Protein AF-A0A7L4PFB4-F1 (afdb_monomer)

Mean predicted aligned error: 5.4 Å

Secondary structure (DSSP, 8-state):
-EEEEE-TTS-EEEEETT-SEEE-TTS-EEEGGGSPEEEEESSHHHHHHHHHHHHHHHH----PPP--S--

Sequence (71 aa):
MYLLIRCKCGRFLYAKKNQKTRSCPCGKKVNVNKMQIYARVTTEQEAGEAVRILQEKEWGKPGFRKYDING

Radius of gyration: 14.57 Å; Cα contacts (8 Å, |Δi|>4): 95; chains: 1; bounding box: 22×23×48 Å

Solvent-accessible surface area (backbone atoms only — not comparable to full-atom values): 4429 Å² total; per-residue (Å²): 83,27,34,30,35,62,44,97,86,70,48,62,43,66,40,51,73,89,45,63,64,44,80,41,97,87,75,49,75,41,52,49,87,79,44,68,71,80,46,75,38,63,46,69,67,54,34,54,49,53,35,50,54,53,44,32,71,76,72,44,75,88,70,85,79,74,83,73,90,85,121

Foldseek 3Di:
DWFWFADPVGAIDIDDPPDQWDADPVRDIDGPVPTDTPDDDDDPVVRVVVSQVVCCVVPNDDDDDDPDPPD

Structure (mmCIF, N/CA/C/O backbone):
data_AF-A0A7L4PFB4-F1
#
_entry.id   AF-A0A7L4PFB4-F1
#
loop_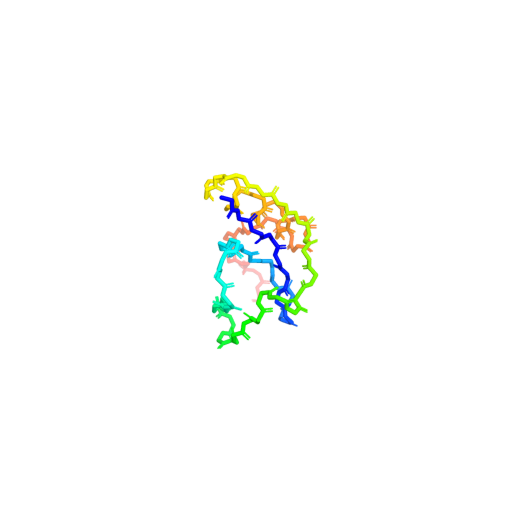
_atom_site.group_PDB
_atom_site.id
_atom_site.type_symbol
_atom_site.label_atom_id
_atom_site.label_alt_id
_atom_site.label_comp_id
_atom_site.label_asym_id
_atom_site.label_entity_id
_atom_site.label_seq_id
_atom_site.pdbx_PDB_ins_code
_atom_site.Cartn_x
_atom_site.Cartn_y
_atom_site.Cartn_z
_atom_site.occupancy
_atom_site.B_iso_or_equiv
_atom_site.auth_seq_id
_atom_site.auth_comp_id
_atom_site.auth_asym_id
_atom_site.auth_atom_id
_atom_site.pdbx_PDB_model_num
ATOM 1 N N . MET A 1 1 ? -4.228 8.167 8.723 1.00 93.25 1 MET A N 1
ATOM 2 C CA . MET A 1 1 ? -3.229 7.084 8.597 1.00 93.25 1 MET A CA 1
ATOM 3 C C . MET A 1 1 ? -3.669 6.068 7.554 1.00 93.25 1 MET A C 1
ATOM 5 O O . MET A 1 1 ? -4.802 5.581 7.598 1.00 93.25 1 MET A O 1
ATOM 9 N N . TYR A 1 2 ? -2.747 5.729 6.664 1.00 96.88 2 TYR A N 1
ATOM 10 C CA . TYR A 1 2 ? -2.914 4.813 5.549 1.00 96.88 2 TYR A CA 1
ATOM 11 C C . TYR A 1 2 ? -1.859 3.708 5.606 1.00 96.88 2 TYR A C 1
ATOM 13 O O . TYR A 1 2 ? -0.770 3.888 6.152 1.00 96.88 2 TYR A O 1
ATOM 21 N N . LEU A 1 3 ? -2.217 2.548 5.069 1.00 96.25 3 LEU A N 1
ATOM 22 C CA . LEU A 1 3 ? -1.399 1.347 4.998 1.00 96.25 3 LEU A CA 1
ATOM 23 C C . LEU A 1 3 ? -1.110 1.046 3.535 1.00 96.25 3 LEU A C 1
ATOM 25 O O . LEU A 1 3 ? -2.050 0.978 2.740 1.00 96.25 3 LEU A O 1
ATOM 29 N N . LEU A 1 4 ? 0.156 0.828 3.197 1.00 96.19 4 LEU A N 1
ATOM 30 C CA . LEU A 1 4 ? 0.554 0.352 1.878 1.00 96.19 4 LEU A CA 1
ATOM 31 C C . LEU A 1 4 ? 0.558 -1.175 1.861 1.00 96.19 4 LEU A C 1
ATOM 33 O O . LEU A 1 4 ? 1.186 -1.812 2.707 1.00 96.19 4 LEU A O 1
ATOM 37 N N . ILE A 1 5 ? -0.140 -1.750 0.889 1.00 95.94 5 ILE A N 1
ATOM 38 C CA . ILE A 1 5 ? -0.322 -3.193 0.721 1.00 95.94 5 ILE A CA 1
ATOM 39 C C . ILE A 1 5 ? -0.088 -3.584 -0.736 1.00 95.94 5 ILE A C 1
ATOM 41 O O . ILE A 1 5 ? -0.267 -2.775 -1.649 1.00 95.94 5 ILE A O 1
ATOM 45 N N . ARG A 1 6 ? 0.253 -4.851 -0.967 1.00 94.94 6 ARG A N 1
ATOM 46 C CA . ARG A 1 6 ? 0.409 -5.407 -2.313 1.00 94.94 6 ARG A CA 1
ATOM 47 C C . ARG A 1 6 ? -0.758 -6.324 -2.651 1.00 94.94 6 ARG A C 1
ATOM 49 O O . ARG A 1 6 ? -1.128 -7.206 -1.879 1.00 94.94 6 ARG A O 1
ATOM 56 N N . CYS A 1 7 ? -1.367 -6.108 -3.811 1.00 94.44 7 CYS A N 1
ATOM 57 C CA . CYS A 1 7 ? -2.361 -7.026 -4.347 1.00 94.44 7 CYS A CA 1
ATOM 58 C C . CYS A 1 7 ? -1.676 -8.286 -4.894 1.00 94.44 7 CYS A C 1
ATOM 60 O O . CYS A 1 7 ? -0.565 -8.222 -5.411 1.00 94.44 7 CYS A O 1
ATOM 62 N N . LYS A 1 8 ? -2.392 -9.416 -4.917 1.00 91.50 8 LYS A N 1
ATOM 63 C CA . LYS A 1 8 ? -1.942 -10.644 -5.597 1.00 91.50 8 LYS A CA 1
ATOM 64 C C . LYS A 1 8 ? -1.649 -10.458 -7.093 1.00 91.50 8 LYS A C 1
ATOM 66 O O . LYS A 1 8 ? -0.975 -11.291 -7.673 1.00 91.50 8 LYS A O 1
ATOM 71 N N . CYS A 1 9 ? -2.162 -9.400 -7.730 1.00 92.81 9 CYS A N 1
ATOM 72 C CA . CYS A 1 9 ? -1.822 -9.065 -9.117 1.00 92.81 9 CYS A CA 1
ATOM 73 C C . CYS A 1 9 ? -0.490 -8.303 -9.258 1.00 92.81 9 CYS A C 1
ATOM 75 O O . CYS A 1 9 ? -0.210 -7.782 -10.330 1.00 92.81 9 CYS A O 1
ATOM 77 N N . GLY A 1 10 ? 0.267 -8.127 -8.173 1.00 91.56 10 GLY A N 1
ATOM 78 C CA . GLY A 1 10 ? 1.557 -7.437 -8.164 1.00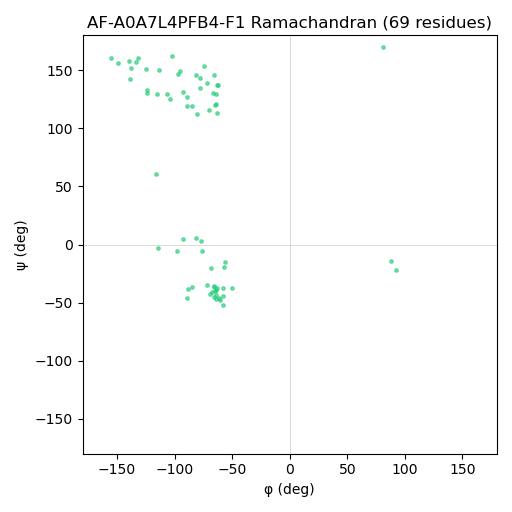 91.56 10 GLY A CA 1
ATOM 79 C C . GLY A 1 10 ? 1.488 -5.939 -7.860 1.00 91.56 10 GLY A C 1
ATOM 80 O O . GLY A 1 10 ? 2.470 -5.398 -7.369 1.00 91.56 10 GLY A O 1
ATOM 81 N N . ARG A 1 11 ? 0.340 -5.273 -8.060 1.00 93.31 11 ARG A N 1
ATOM 82 C CA . ARG A 1 11 ? 0.199 -3.820 -7.843 1.00 93.31 11 ARG A CA 1
ATOM 83 C C . ARG A 1 11 ? 0.220 -3.432 -6.364 1.00 93.31 11 ARG A C 1
ATOM 85 O O . ARG A 1 11 ? -0.471 -4.050 -5.550 1.00 93.31 11 ARG A O 1
ATOM 92 N N . PHE A 1 12 ? 0.907 -2.337 -6.056 1.00 95.56 12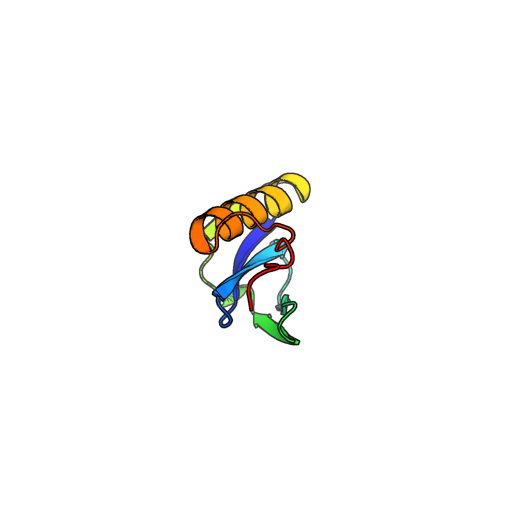 PHE A N 1
ATOM 93 C CA . PHE A 1 12 ? 0.809 -1.650 -4.770 1.00 95.56 12 PHE A CA 1
ATOM 94 C C . PHE A 1 12 ? -0.463 -0.802 -4.689 1.00 95.56 12 PHE A C 1
ATOM 96 O O . PHE A 1 12 ? -0.910 -0.216 -5.678 1.00 95.56 12 PHE A O 1
ATOM 103 N N . LEU A 1 13 ? -1.057 -0.768 -3.501 1.00 95.75 13 LEU A N 1
ATOM 104 C CA . LEU A 1 13 ? -2.270 -0.034 -3.161 1.00 95.75 13 LEU A CA 1
ATOM 105 C C . LEU A 1 13 ? -2.093 0.591 -1.778 1.00 95.75 13 LEU A C 1
ATOM 107 O O . LEU A 1 13 ? -1.345 0.070 -0.953 1.00 95.75 13 LEU A O 1
ATOM 111 N N . TYR A 1 14 ? -2.861 1.638 -1.488 1.00 96.75 14 TYR A N 1
ATOM 112 C CA . TYR A 1 14 ? -3.049 2.110 -0.123 1.00 96.75 14 TYR A CA 1
ATOM 113 C C . TYR A 1 14 ? -4.497 1.913 0.342 1.00 96.75 14 TYR A C 1
ATOM 115 O O . TYR A 1 14 ? -5.448 1.928 -0.451 1.00 96.75 14 TYR A O 1
ATOM 123 N N . ALA A 1 15 ? -4.661 1.720 1.648 1.00 96.31 15 ALA A N 1
ATOM 124 C CA . ALA A 1 15 ? -5.953 1.609 2.318 1.00 96.31 15 ALA A CA 1
ATOM 125 C C . ALA A 1 15 ? -5.941 2.385 3.640 1.00 96.31 15 ALA A C 1
ATOM 127 O O . ALA A 1 15 ? -4.896 2.528 4.275 1.00 96.31 15 ALA A O 1
ATOM 128 N N . LYS A 1 16 ? -7.102 2.878 4.085 1.00 95.69 16 LYS A N 1
ATOM 129 C CA . LYS A 1 16 ? -7.223 3.486 5.423 1.00 95.69 16 LYS A CA 1
ATOM 130 C C . LYS A 1 16 ? -7.000 2.411 6.492 1.00 95.69 16 LYS A C 1
ATOM 132 O O . LYS A 1 16 ? -7.437 1.279 6.309 1.00 95.69 16 LYS A O 1
ATOM 137 N N . LYS A 1 17 ? -6.394 2.763 7.633 1.00 91.69 17 LYS A N 1
ATOM 138 C CA . LYS A 1 17 ? -6.117 1.810 8.736 1.00 91.69 17 LYS A CA 1
ATOM 139 C C . LYS A 1 17 ? -7.344 0.981 9.160 1.00 91.69 17 LYS A C 1
ATOM 141 O O . LYS A 1 17 ? -7.207 -0.200 9.440 1.00 91.69 17 LYS A O 1
ATOM 146 N N . ASN A 1 18 ? -8.532 1.588 9.166 1.00 92.25 18 ASN A N 1
ATOM 147 C CA . ASN A 1 18 ? -9.773 0.946 9.624 1.00 92.25 18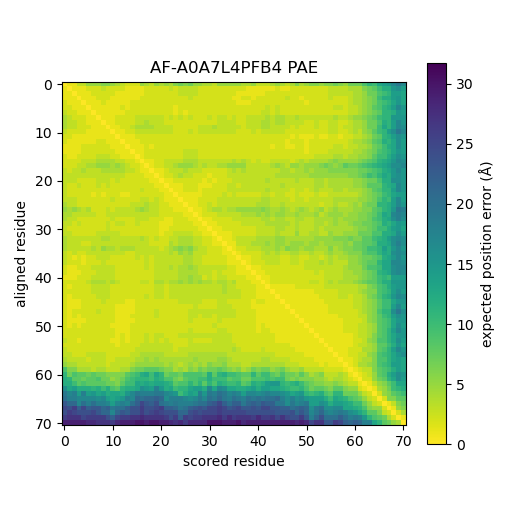 ASN A CA 1
ATOM 148 C C . ASN A 1 18 ? -10.572 0.273 8.488 1.00 92.25 18 ASN A C 1
ATOM 150 O O . ASN A 1 18 ? -11.686 -0.204 8.700 1.00 92.25 18 ASN A O 1
ATOM 154 N N . GLN A 1 19 ? -10.042 0.253 7.263 1.00 94.12 19 GLN A N 1
ATOM 155 C CA . GLN A 1 19 ? -10.719 -0.330 6.112 1.00 94.12 19 GLN A CA 1
ATOM 156 C C . GLN A 1 19 ? -10.467 -1.840 6.051 1.00 94.12 19 GLN A C 1
ATOM 158 O O . GLN A 1 19 ? -9.335 -2.273 5.879 1.00 94.12 19 GLN A O 1
ATOM 163 N N . LYS A 1 20 ? -11.529 -2.654 6.117 1.00 94.12 20 LYS A N 1
ATOM 164 C CA . LYS A 1 20 ? -11.416 -4.127 6.056 1.00 94.12 20 LYS A CA 1
ATOM 165 C C . LYS A 1 20 ? -10.956 -4.627 4.683 1.00 94.12 20 LYS A C 1
ATOM 167 O O . LYS A 1 20 ? -10.159 -5.559 4.582 1.00 94.12 20 LYS A O 1
ATOM 172 N N . THR A 1 21 ? -11.472 -4.021 3.614 1.00 95.25 21 THR A N 1
ATOM 173 C CA . THR A 1 21 ? -11.216 -4.455 2.235 1.00 95.25 21 THR A CA 1
ATOM 174 C C . THR A 1 21 ? -10.991 -3.283 1.294 1.00 95.25 21 THR A C 1
ATOM 176 O O . THR A 1 21 ? -11.708 -2.284 1.378 1.00 95.25 21 THR A O 1
ATOM 179 N N . ARG A 1 22 ? -10.072 -3.438 0.340 1.00 94.56 22 ARG A N 1
ATOM 180 C CA . ARG A 1 22 ? -9.793 -2.463 -0.723 1.00 94.56 22 ARG A CA 1
ATOM 181 C C . ARG A 1 22 ? -9.925 -3.120 -2.096 1.00 94.56 22 ARG A C 1
ATOM 183 O O . ARG A 1 22 ? -9.389 -4.203 -2.316 1.00 94.56 22 ARG A O 1
ATOM 190 N N . SER A 1 23 ? -10.628 -2.469 -3.017 1.00 95.81 23 SER A N 1
ATOM 191 C CA . SER A 1 23 ? -10.722 -2.920 -4.410 1.00 95.81 23 SER A CA 1
ATOM 192 C C . SER A 1 23 ? -9.454 -2.553 -5.179 1.00 95.81 23 SER A C 1
ATOM 194 O O . SER A 1 23 ? -8.963 -1.430 -5.066 1.00 95.81 23 SER A O 1
ATOM 196 N N . CYS A 1 24 ? -8.928 -3.497 -5.955 1.00 94.88 24 CYS A N 1
ATOM 197 C CA . CYS A 1 24 ? -7.807 -3.283 -6.861 1.00 94.88 24 CYS A CA 1
ATOM 198 C C . CYS A 1 24 ? -8.322 -3.017 -8.287 1.00 94.88 24 CYS A C 1
ATOM 200 O O . CYS A 1 24 ? -9.289 -3.664 -8.692 1.00 94.88 24 CYS A O 1
ATOM 202 N N . PRO A 1 25 ? -7.643 -2.178 -9.095 1.00 92.75 25 PRO A N 1
ATOM 203 C CA . PRO A 1 25 ? -7.967 -2.001 -10.514 1.00 92.75 25 PRO A CA 1
ATOM 204 C C . PRO A 1 25 ? -7.948 -3.290 -11.354 1.00 92.75 25 PRO A C 1
ATOM 206 O O . PRO A 1 25 ? -8.483 -3.306 -12.451 1.00 92.75 25 PRO A O 1
ATOM 209 N N . CYS A 1 26 ? -7.359 -4.387 -10.862 1.00 92.88 26 CYS A N 1
ATOM 210 C CA . CYS A 1 26 ? -7.457 -5.700 -11.513 1.00 92.88 26 CYS A CA 1
ATOM 211 C C . CYS A 1 26 ? -8.807 -6.418 -11.292 1.00 92.88 26 CYS A C 1
ATOM 213 O O . CYS A 1 26 ? -8.942 -7.576 -11.674 1.00 92.88 26 CYS A O 1
ATOM 215 N N . GLY A 1 27 ? -9.767 -5.793 -10.599 1.00 93.62 27 GLY A N 1
ATOM 216 C CA . GLY A 1 27 ? -11.084 -6.356 -10.273 1.00 93.62 27 GLY A CA 1
ATOM 217 C C . GLY A 1 27 ? -11.138 -7.160 -8.966 1.00 93.62 27 GLY A C 1
ATOM 218 O O . GLY A 1 27 ? -12.218 -7.407 -8.432 1.00 93.62 27 GLY A O 1
ATOM 219 N N . LYS A 1 28 ? -9.991 -7.537 -8.386 1.00 93.44 28 LYS A N 1
ATOM 220 C CA . LYS A 1 28 ? -9.940 -8.309 -7.129 1.00 93.44 28 LYS A CA 1
ATOM 221 C C . LYS A 1 28 ? -10.115 -7.413 -5.898 1.00 93.44 28 LYS A C 1
ATOM 223 O O . LYS A 1 28 ? -9.602 -6.293 -5.845 1.00 93.44 28 LYS A O 1
ATOM 228 N N . LYS A 1 29 ? -10.769 -7.941 -4.858 1.00 94.25 29 LYS A N 1
ATOM 229 C CA . LYS A 1 29 ? -10.840 -7.320 -3.523 1.00 94.25 29 LYS A CA 1
ATOM 230 C C . LYS A 1 29 ? -9.723 -7.859 -2.630 1.00 94.25 29 LYS A C 1
ATOM 232 O O . LYS A 1 29 ? -9.531 -9.068 -2.522 1.00 94.25 29 LYS A O 1
ATOM 237 N N . VAL A 1 30 ? -8.996 -6.959 -1.978 1.00 94.25 30 VAL A N 1
ATOM 238 C CA . VAL A 1 30 ? -7.885 -7.274 -1.074 1.00 94.25 30 VAL A CA 1
ATOM 239 C C . VAL A 1 30 ? -8.353 -7.088 0.364 1.00 94.25 30 VAL A C 1
ATOM 241 O O . VAL A 1 30 ? -8.850 -6.019 0.714 1.00 94.25 30 VAL A O 1
ATOM 244 N N . ASN A 1 31 ? -8.208 -8.119 1.199 1.00 94.44 31 ASN A N 1
ATOM 245 C CA . ASN A 1 31 ? -8.452 -8.011 2.637 1.00 94.44 31 ASN A CA 1
ATOM 246 C C . ASN A 1 31 ? -7.222 -7.381 3.302 1.00 94.44 31 ASN A C 1
ATOM 248 O O . ASN A 1 31 ? -6.160 -7.999 3.330 1.00 94.44 31 ASN A O 1
ATOM 252 N N . VAL A 1 32 ? -7.377 -6.159 3.809 1.00 93.31 32 VAL A N 1
ATOM 253 C CA . VAL A 1 32 ? -6.272 -5.336 4.325 1.00 93.31 32 VAL A CA 1
ATOM 254 C C . VAL A 1 32 ? -5.632 -5.988 5.551 1.00 93.31 32 VAL A C 1
ATOM 256 O O . VAL A 1 32 ? -4.412 -6.033 5.644 1.00 93.31 32 VAL A O 1
ATOM 259 N N . ASN A 1 33 ? -6.440 -6.587 6.430 1.00 89.44 33 ASN A N 1
ATOM 260 C CA . ASN A 1 33 ? -5.970 -7.230 7.662 1.00 89.44 33 ASN A CA 1
ATOM 261 C C . ASN A 1 33 ? -5.144 -8.498 7.406 1.00 89.44 33 ASN A C 1
ATOM 263 O O . ASN A 1 33 ? -4.420 -8.942 8.289 1.00 89.44 33 ASN A O 1
ATOM 267 N N . LYS A 1 34 ? -5.284 -9.104 6.220 1.00 91.19 34 LYS A N 1
ATOM 268 C CA . LYS A 1 34 ? -4.561 -10.323 5.826 1.00 91.19 34 LYS A CA 1
ATOM 269 C C . LYS A 1 34 ? -3.319 -10.040 4.979 1.00 91.19 34 LYS A C 1
ATOM 271 O O . LYS A 1 34 ? -2.625 -10.986 4.622 1.00 91.19 34 LYS A O 1
ATOM 276 N N . MET A 1 35 ? -3.077 -8.789 4.584 1.00 89.88 35 MET A N 1
ATOM 277 C CA . MET A 1 35 ? -1.932 -8.448 3.741 1.00 89.88 35 MET A CA 1
ATOM 278 C C . MET A 1 35 ? -0.738 -7.987 4.562 1.00 89.88 35 MET A C 1
ATOM 280 O O . MET A 1 35 ? -0.880 -7.339 5.596 1.00 89.88 35 MET A O 1
ATOM 284 N N . GLN A 1 36 ? 0.450 -8.259 4.027 1.00 90.56 36 GLN A N 1
ATOM 285 C CA . GLN A 1 36 ? 1.679 -7.653 4.510 1.00 90.56 36 GLN A CA 1
ATOM 286 C C . GLN A 1 36 ? 1.634 -6.136 4.285 1.00 90.56 36 GLN A C 1
ATOM 288 O O . GLN A 1 36 ? 1.332 -5.659 3.186 1.00 90.56 36 GLN A O 1
ATOM 293 N N . ILE A 1 37 ? 1.929 -5.390 5.348 1.00 93.19 37 ILE A N 1
ATOM 294 C CA . ILE A 1 37 ? 2.004 -3.930 5.326 1.00 93.19 37 ILE A CA 1
ATOM 295 C C . ILE A 1 37 ? 3.438 -3.541 4.968 1.00 93.19 37 ILE A C 1
ATOM 297 O O . ILE A 1 37 ? 4.364 -3.869 5.704 1.00 93.19 37 ILE A O 1
ATOM 301 N N . TYR A 1 38 ? 3.607 -2.830 3.857 1.00 92.38 38 TYR A N 1
ATOM 302 C CA . TYR A 1 38 ? 4.914 -2.364 3.378 1.00 92.38 38 TYR A CA 1
ATOM 303 C C . TYR A 1 38 ? 5.331 -1.046 4.026 1.00 92.38 38 TYR A C 1
ATOM 305 O O . TYR A 1 38 ? 6.503 -0.835 4.312 1.00 92.38 38 TYR A O 1
ATOM 313 N N . ALA A 1 39 ? 4.366 -0.157 4.258 1.00 92.69 39 ALA A N 1
ATOM 314 C CA . ALA A 1 39 ? 4.599 1.135 4.885 1.00 92.69 39 ALA A CA 1
ATOM 315 C C . ALA A 1 39 ? 3.325 1.654 5.556 1.00 92.69 39 ALA A C 1
ATOM 317 O O . ALA A 1 39 ? 2.205 1.235 5.234 1.00 92.69 39 ALA A O 1
ATOM 318 N N . ARG A 1 40 ? 3.507 2.592 6.487 1.00 95.00 40 ARG A N 1
ATOM 319 C CA . ARG A 1 40 ? 2.433 3.349 7.132 1.00 95.00 40 ARG A CA 1
ATOM 320 C C . ARG A 1 40 ? 2.707 4.828 6.926 1.00 95.00 40 ARG A C 1
ATOM 322 O O . ARG A 1 40 ? 3.810 5.277 7.203 1.00 95.00 40 ARG A O 1
ATOM 329 N N . VAL A 1 41 ? 1.702 5.558 6.470 1.00 96.75 41 VAL A N 1
ATOM 330 C CA . VAL A 1 41 ? 1.794 7.003 6.225 1.00 96.75 41 VAL A CA 1
ATOM 331 C C . VAL A 1 41 ? 0.609 7.717 6.852 1.00 96.75 41 VAL A C 1
ATOM 333 O O . VAL A 1 41 ? -0.403 7.090 7.194 1.00 96.75 41 VAL A O 1
ATOM 336 N N . THR A 1 42 ? 0.721 9.019 7.067 1.00 95.81 42 THR A N 1
ATOM 337 C CA . THR A 1 42 ? -0.279 9.759 7.838 1.00 95.81 42 THR A CA 1
ATOM 338 C C . THR A 1 42 ? -1.385 10.288 6.938 1.00 95.81 42 THR A C 1
ATOM 340 O O . THR A 1 42 ? -2.569 10.053 7.239 1.00 95.81 42 THR A O 1
ATOM 343 N N . THR A 1 43 ? -1.002 10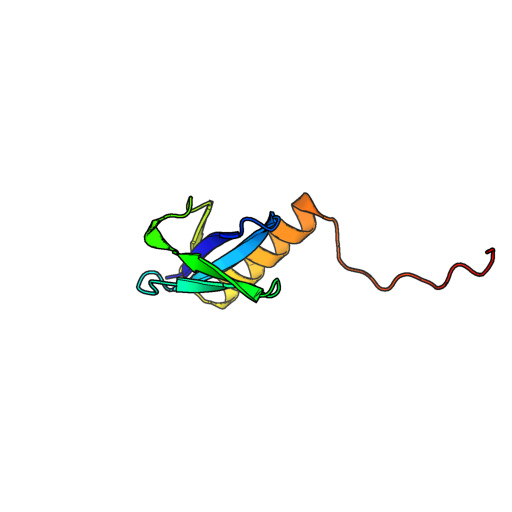.884 5.809 1.00 96.81 43 THR A N 1
ATOM 344 C CA . THR A 1 43 ? -1.896 11.564 4.869 1.00 96.81 43 THR A CA 1
ATOM 345 C C . THR A 1 43 ? -2.199 10.715 3.637 1.00 96.81 43 THR A C 1
ATOM 347 O O . THR A 1 43 ? -1.530 9.723 3.343 1.00 96.81 43 THR A O 1
ATOM 350 N N . GLU A 1 44 ? -3.264 11.078 2.923 1.00 95.25 44 GLU A N 1
ATOM 351 C CA . GLU A 1 44 ? -3.616 10.415 1.665 1.00 95.25 44 GLU A CA 1
ATOM 352 C C . GLU A 1 44 ? -2.630 10.780 0.552 1.00 95.25 44 GLU A C 1
ATOM 354 O O . GLU A 1 44 ? -2.287 9.920 -0.259 1.00 95.25 44 GLU A O 1
ATOM 359 N N . GLN A 1 45 ? -2.122 12.021 0.554 1.00 97.06 45 GLN A N 1
ATOM 360 C CA . GLN A 1 45 ? -1.113 12.466 -0.407 1.00 97.06 45 GLN A CA 1
ATOM 361 C C . GLN A 1 45 ? 0.170 11.635 -0.290 1.00 97.06 45 GLN A C 1
ATOM 363 O O . GLN A 1 45 ? 0.641 11.100 -1.292 1.00 97.06 45 GLN A O 1
ATOM 368 N N . GLU A 1 46 ? 0.681 11.438 0.931 1.00 96.94 46 GLU A N 1
ATOM 369 C CA . GLU A 1 46 ? 1.838 10.564 1.186 1.00 96.94 46 GLU A CA 1
ATOM 370 C C . GLU A 1 46 ? 1.582 9.127 0.716 1.00 96.94 46 GLU A C 1
ATOM 372 O O . GLU A 1 46 ? 2.479 8.463 0.201 1.00 96.94 46 GLU A O 1
ATOM 377 N N . ALA A 1 47 ? 0.352 8.633 0.876 1.00 96.88 47 ALA A N 1
ATOM 378 C CA . ALA A 1 47 ? -0.011 7.278 0.477 1.00 96.88 47 ALA A CA 1
ATOM 379 C C . ALA A 1 47 ? -0.014 7.102 -1.041 1.00 96.88 47 ALA A C 1
ATOM 381 O O . ALA A 1 47 ? 0.489 6.093 -1.543 1.00 96.88 47 ALA A O 1
ATOM 382 N N . GLY A 1 48 ? -0.562 8.080 -1.765 1.00 96.06 48 GLY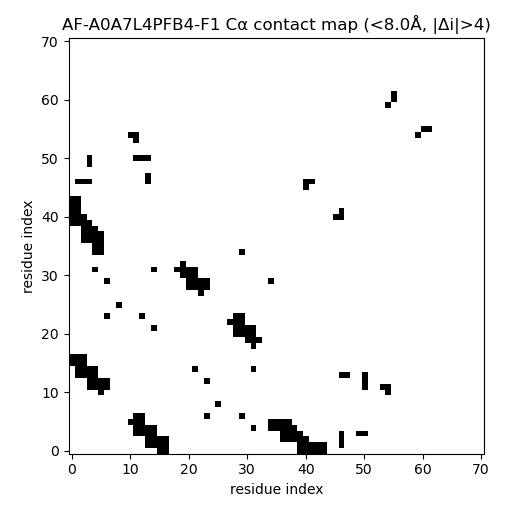 A N 1
ATOM 383 C CA . GLY A 1 48 ? -0.521 8.115 -3.223 1.00 96.06 48 GLY A CA 1
ATOM 384 C C . GLY A 1 48 ? 0.911 8.172 -3.741 1.00 96.06 48 GLY A C 1
ATOM 385 O O . GLY A 1 48 ? 1.279 7.375 -4.605 1.00 96.06 48 GLY A O 1
ATOM 386 N N . GLU A 1 49 ? 1.730 9.041 -3.151 1.00 97.00 49 GLU A N 1
ATOM 387 C CA . GLU A 1 49 ? 3.126 9.207 -3.545 1.00 97.00 49 GLU A CA 1
ATOM 388 C C . GLU A 1 49 ? 3.954 7.947 -3.288 1.00 97.00 49 GLU A C 1
ATOM 390 O O . GLU A 1 49 ? 4.642 7.453 -4.180 1.00 97.00 49 GLU A O 1
ATOM 395 N N . ALA A 1 50 ? 3.829 7.355 -2.101 1.00 96.69 50 ALA A N 1
ATOM 396 C CA . ALA A 1 50 ? 4.549 6.136 -1.767 1.00 96.69 50 ALA A CA 1
ATOM 397 C C . ALA A 1 50 ? 4.137 4.958 -2.672 1.00 96.69 50 ALA A C 1
ATOM 399 O O . ALA A 1 50 ? 4.989 4.173 -3.089 1.00 96.69 50 ALA A O 1
ATOM 400 N N . VAL A 1 51 ? 2.851 4.843 -3.035 1.00 95.69 51 VAL A N 1
ATOM 401 C CA . VAL A 1 51 ? 2.408 3.842 -4.021 1.00 95.69 51 VAL A CA 1
ATOM 402 C C . VAL A 1 51 ? 3.015 4.117 -5.395 1.00 95.69 51 VAL A C 1
ATOM 404 O O . VAL A 1 51 ? 3.479 3.168 -6.026 1.00 95.69 51 VAL A O 1
ATOM 407 N N . ARG A 1 52 ? 3.045 5.375 -5.852 1.00 94.69 52 ARG A N 1
ATOM 408 C CA . ARG A 1 52 ? 3.668 5.751 -7.131 1.00 94.69 52 ARG A CA 1
ATOM 409 C C . ARG A 1 52 ? 5.140 5.348 -7.164 1.00 94.69 52 ARG A C 1
ATOM 411 O O . ARG A 1 52 ? 5.534 4.615 -8.064 1.00 94.69 52 ARG A O 1
ATOM 418 N N . ILE A 1 53 ? 5.912 5.735 -6.150 1.00 95.25 53 ILE A N 1
ATOM 419 C CA . ILE A 1 53 ? 7.344 5.417 -6.048 1.00 95.25 53 ILE A CA 1
ATOM 420 C C . ILE A 1 53 ? 7.576 3.901 -6.076 1.00 95.25 53 ILE A C 1
ATOM 422 O O . ILE A 1 53 ? 8.455 3.428 -6.793 1.00 95.25 53 ILE A O 1
ATOM 426 N N . LEU A 1 54 ? 6.786 3.117 -5.333 1.00 94.69 54 LEU A N 1
ATOM 427 C CA . LEU A 1 54 ? 6.921 1.655 -5.334 1.00 94.69 54 LEU A CA 1
ATOM 428 C C . LEU A 1 54 ? 6.586 1.034 -6.693 1.00 94.69 54 LEU A C 1
ATOM 430 O O . LEU A 1 54 ? 7.270 0.108 -7.125 1.00 94.69 54 LEU A O 1
ATOM 434 N N . GLN A 1 55 ? 5.551 1.539 -7.365 1.00 93.88 55 GLN A N 1
ATOM 435 C CA . GLN A 1 55 ? 5.177 1.066 -8.697 1.00 93.88 55 GLN A CA 1
ATOM 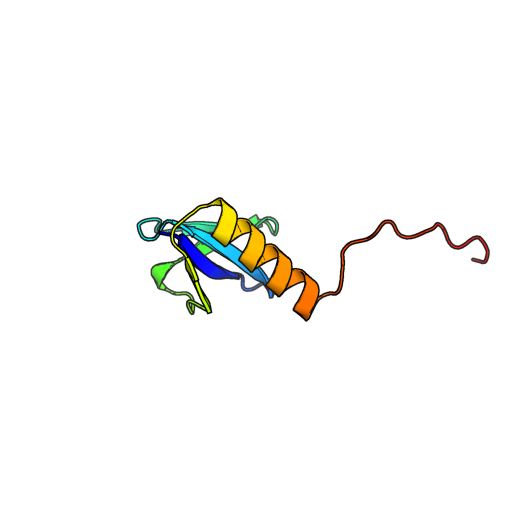436 C C . GLN A 1 55 ? 6.263 1.392 -9.722 1.00 93.88 55 GLN A C 1
ATOM 438 O O . GLN A 1 55 ? 6.648 0.512 -10.483 1.00 93.88 55 GLN A O 1
ATOM 443 N N . GLU A 1 56 ? 6.794 2.615 -9.713 1.00 94.25 56 GLU A N 1
ATOM 444 C CA . GLU A 1 56 ? 7.870 3.024 -10.621 1.00 94.25 56 GLU A CA 1
ATOM 445 C C . GLU A 1 56 ? 9.171 2.267 -10.352 1.00 94.25 56 GLU A C 1
ATOM 447 O O . GLU A 1 56 ? 9.889 1.924 -11.289 1.00 94.25 56 GLU A O 1
ATOM 452 N N . LYS A 1 57 ? 9.466 1.962 -9.084 1.00 93.12 57 LYS A N 1
ATOM 453 C CA . LYS A 1 57 ? 10.640 1.169 -8.712 1.00 93.12 57 LYS A CA 1
ATOM 454 C C . LYS A 1 57 ? 10.558 -0.270 -9.229 1.00 93.12 57 LYS A C 1
ATOM 456 O O . LYS A 1 57 ? 11.588 -0.831 -9.584 1.00 93.12 57 LYS A O 1
ATOM 461 N N . GLU A 1 58 ? 9.369 -0.874 -9.237 1.00 92.56 58 GLU A N 1
ATOM 462 C CA . GLU A 1 58 ? 9.193 -2.269 -9.667 1.00 92.56 58 GLU A CA 1
ATOM 463 C C . GLU A 1 58 ? 8.941 -2.410 -11.177 1.00 92.56 58 GLU A C 1
ATOM 465 O O . GLU A 1 58 ? 9.461 -3.336 -11.791 1.00 92.56 58 GLU A O 1
ATOM 470 N N . TRP A 1 59 ? 8.181 -1.495 -11.786 1.00 90.06 59 TRP A N 1
ATOM 471 C CA . TRP A 1 59 ? 7.724 -1.603 -13.181 1.00 90.06 59 TRP A CA 1
ATOM 472 C C . TRP A 1 59 ? 8.306 -0.541 -14.121 1.00 90.06 59 TRP A C 1
ATOM 474 O O . TRP A 1 59 ? 8.030 -0.569 -15.319 1.00 90.06 59 TRP A O 1
ATOM 484 N N . GLY A 1 60 ? 9.104 0.391 -13.603 1.00 90.00 60 GLY A N 1
ATOM 485 C CA . GLY A 1 60 ? 9.580 1.552 -14.348 1.00 90.00 60 GLY A CA 1
ATOM 486 C C . GLY A 1 60 ? 8.548 2.679 -14.420 1.00 90.00 60 GLY A C 1
ATOM 487 O O . GLY A 1 60 ? 7.383 2.536 -14.037 1.00 90.00 60 GLY A O 1
ATOM 488 N N . LYS A 1 61 ? 8.989 3.843 -14.907 1.00 85.81 61 LYS A N 1
ATOM 489 C CA . LYS A 1 61 ? 8.116 5.010 -15.059 1.00 85.81 61 LYS A CA 1
ATOM 490 C C . LYS A 1 61 ? 7.053 4.743 -16.128 1.00 85.81 61 LYS A C 1
ATOM 492 O O . LYS A 1 61 ? 7.412 4.343 -17.238 1.00 85.81 61 LYS A O 1
ATOM 497 N N . PRO A 1 62 ? 5.762 4.996 -15.844 1.00 81.19 62 PRO A N 1
ATOM 498 C CA . PRO A 1 62 ? 4.751 4.961 -16.885 1.00 81.19 62 PRO A CA 1
ATOM 499 C C . PRO A 1 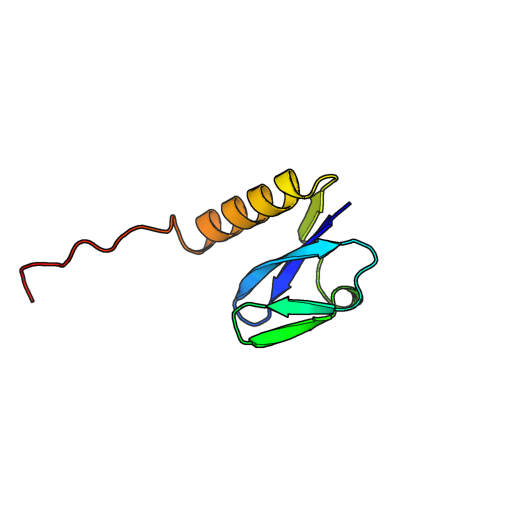62 ? 5.057 6.062 -17.905 1.00 81.19 62 PRO A C 1
ATOM 501 O O . PRO A 1 62 ? 5.397 7.188 -17.545 1.00 81.19 62 PRO A O 1
ATOM 504 N N . GLY A 1 63 ? 4.932 5.739 -19.186 1.00 79.75 63 GLY A N 1
ATOM 505 C CA . GLY A 1 63 ? 5.175 6.679 -20.271 1.00 79.75 63 GLY A CA 1
ATOM 506 C C . GLY A 1 63 ? 4.301 6.360 -21.470 1.00 79.75 63 GLY A C 1
ATOM 507 O O . GLY A 1 63 ? 3.848 5.226 -21.647 1.00 79.75 63 GLY A O 1
ATOM 508 N N . PHE A 1 64 ? 4.062 7.370 -22.301 1.00 78.62 64 PHE A N 1
ATOM 509 C CA . PHE A 1 64 ? 3.493 7.144 -23.621 1.00 78.62 64 PHE A CA 1
ATOM 510 C C . PHE A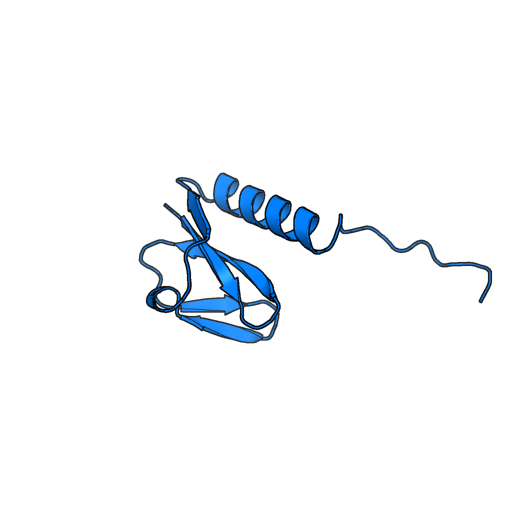 1 64 ? 4.495 6.320 -24.426 1.00 78.62 64 PHE A C 1
ATOM 512 O O . PHE A 1 64 ? 5.638 6.740 -24.616 1.00 78.62 64 PHE A O 1
ATOM 519 N N . ARG A 1 65 ? 4.077 5.139 -24.891 1.00 71.69 65 ARG A N 1
ATOM 520 C CA . ARG A 1 65 ? 4.836 4.438 -25.926 1.00 71.69 65 ARG A CA 1
ATOM 521 C C . ARG A 1 65 ? 4.775 5.310 -27.175 1.00 71.69 65 ARG A C 1
ATOM 523 O O . ARG A 1 65 ? 3.681 5.619 -27.645 1.00 71.69 65 ARG A O 1
ATOM 530 N N . LYS A 1 66 ? 5.932 5.753 -27.670 1.00 73.75 66 LYS A N 1
ATOM 531 C CA . LYS A 1 66 ? 6.006 6.323 -29.016 1.00 73.75 66 LYS A CA 1
ATOM 532 C C . LYS A 1 66 ? 5.608 5.205 -29.980 1.00 73.75 66 LYS A C 1
ATOM 534 O O . LYS A 1 66 ? 5.983 4.059 -29.761 1.00 73.75 66 LYS A O 1
ATOM 539 N N . TYR A 1 67 ? 4.789 5.521 -30.975 1.00 70.88 67 TYR A N 1
ATOM 540 C CA . TYR A 1 67 ? 4.489 4.578 -32.043 1.00 70.88 67 TYR A CA 1
ATOM 541 C C . TYR A 1 67 ? 5.801 4.298 -32.788 1.00 70.88 67 TYR A C 1
ATOM 543 O O . TYR A 1 67 ? 6.380 5.224 -33.357 1.00 70.88 67 TYR A O 1
ATOM 551 N N . ASP A 1 68 ? 6.309 3.068 -32.711 1.00 69.00 68 ASP A N 1
ATOM 552 C CA . ASP A 1 68 ? 7.505 2.662 -33.447 1.00 69.00 68 ASP A CA 1
ATOM 553 C C . ASP A 1 68 ? 7.152 2.597 -34.939 1.00 69.00 68 ASP A C 1
ATOM 555 O O . ASP A 1 68 ? 6.305 1.816 -35.358 1.00 69.00 68 ASP A O 1
ATOM 559 N N . ILE A 1 69 ? 7.775 3.462 -35.745 1.00 71.44 69 ILE A N 1
ATOM 560 C CA . ILE A 1 69 ? 7.473 3.637 -37.180 1.00 71.44 69 ILE A CA 1
ATOM 561 C C . ILE A 1 69 ? 8.060 2.482 -38.028 1.00 71.44 69 ILE A C 1
ATOM 563 O O . ILE A 1 69 ? 7.782 2.385 -39.215 1.00 71.44 69 ILE A O 1
ATOM 567 N N . ASN A 1 70 ? 8.833 1.574 -37.422 1.00 60.59 70 ASN A N 1
ATOM 568 C CA . ASN A 1 70 ? 9.506 0.462 -38.102 1.00 60.59 70 ASN A CA 1
ATOM 569 C C . ASN A 1 70 ? 8.982 -0.900 -37.615 1.00 60.59 70 ASN A C 1
ATOM 571 O O . ASN A 1 70 ? 9.738 -1.679 -37.032 1.00 60.59 70 ASN A O 1
ATOM 575 N N . GLY A 1 71 ? 7.684 -1.144 -37.802 1.00 53.19 71 GLY A N 1
ATOM 576 C CA . GLY A 1 71 ? 7.082 -2.478 -37.725 1.00 53.19 71 GLY A CA 1
ATOM 577 C C . GLY A 1 71 ? 6.950 -3.082 -39.111 1.00 53.19 71 GLY A C 1
ATOM 578 O O . GLY A 1 71 ? 6.369 -2.381 -39.968 1.00 53.19 71 GLY A O 1
#

pLDDT: mean 90.82, std 8.85, range [53.19, 97.06]

Nearest PDB structures (foldseek):
  1gh9-assembly1_A  TM=6.408E-01  e=3.355E-04  Methanothermobacter thermautotrophicus
  1wzo-assembly1_D  TM=4.359E-01  e=7.057E+00  Thermus thermophilus HB8
  8hkz-assembly1_L47A  TM=2.236E-01  e=4.812E+00  Sulfolobus acidocaldarius DSM 639